Protein AF-A0A442HMW2-F1 (afdb_monomer_lite)

Foldseek 3Di:
DDDDDDDDDPPDDDDDDDDDPDPPDDDPDDDPVVVVLVQVLVVCLQVVVLVVNLVSDDQKDWDDCCVPPNDGIDIDGSVVVSVVSVVPPVVDPTDDDDDDPDDDDDPDDPPDPDPDDDDD

Secondary structure (DSSP, 8-state):
-----PPPP--------------PPPPTT--THHHHHHHHHHHHHHTT-HHHHHTTS-SEEEE--HHHH-S--EEEEHHHHHHHHHHHGGGSS-------S------------PPPPPP-

Structure (mmCIF, N/CA/C/O backbone):
data_AF-A0A442HMW2-F1
#
_entry.id   AF-A0A442HMW2-F1
#
loop_
_atom_site.group_PDB
_atom_site.id
_atom_site.type_symbol
_atom_site.label_atom_id
_atom_site.label_alt_id
_atom_site.label_comp_id
_atom_site.label_asym_id
_atom_site.label_entity_id
_atom_site.label_seq_id
_atom_site.pdbx_PDB_ins_code
_atom_site.Cartn_x
_atom_site.Cartn_y
_atom_site.Cartn_z
_atom_site.occupancy
_atom_site.B_iso_or_equiv
_atom_site.auth_seq_id
_atom_site.auth_comp_id
_atom_site.auth_asym_id
_atom_site.auth_atom_id
_atom_site.pdbx_PDB_model_num
ATOM 1 N N . MET A 1 1 ? -21.916 37.644 13.620 1.00 42.69 1 MET A N 1
ATOM 2 C CA . MET A 1 1 ? -21.352 38.083 12.327 1.00 42.69 1 MET A CA 1
ATOM 3 C C . MET A 1 1 ? -20.080 38.846 12.642 1.00 42.69 1 MET A C 1
ATOM 5 O O . MET A 1 1 ? -20.154 39.709 13.495 1.00 42.69 1 MET A O 1
ATOM 9 N N . ASP A 1 2 ? -18.893 38.578 12.125 1.00 43.22 2 ASP A N 1
ATOM 10 C CA . ASP A 1 2 ? -18.443 37.861 10.935 1.00 43.22 2 ASP A CA 1
ATOM 11 C C . ASP A 1 2 ? -16.962 37.507 11.207 1.00 43.22 2 ASP A C 1
ATOM 13 O O . ASP A 1 2 ? -16.215 38.343 11.722 1.00 43.22 2 ASP A O 1
ATOM 17 N N . ARG A 1 3 ? -16.559 36.261 10.972 1.00 42.03 3 ARG A N 1
ATOM 18 C CA . ARG A 1 3 ? -15.153 35.839 10.970 1.00 42.03 3 ARG A CA 1
ATOM 19 C C . ARG A 1 3 ? -15.028 34.754 9.920 1.00 42.03 3 ARG A C 1
ATOM 21 O O . ARG A 1 3 ? -15.023 33.579 10.270 1.00 42.03 3 ARG A O 1
ATOM 28 N N . ASP A 1 4 ? -14.965 35.143 8.653 1.00 45.19 4 ASP A N 1
ATOM 29 C CA . ASP A 1 4 ? -14.589 34.184 7.624 1.00 45.19 4 ASP A CA 1
ATOM 30 C C . ASP A 1 4 ? -13.907 34.834 6.417 1.00 45.19 4 ASP A C 1
ATOM 32 O O . ASP A 1 4 ? -14.544 35.471 5.578 1.00 45.19 4 ASP A O 1
ATOM 36 N N . ARG A 1 5 ? -12.580 34.669 6.369 1.00 42.88 5 ARG A N 1
ATOM 37 C CA . ARG A 1 5 ? -11.737 34.418 5.185 1.00 42.88 5 ARG A CA 1
ATOM 38 C C . ARG A 1 5 ? -10.282 34.684 5.557 1.00 42.88 5 ARG A C 1
ATOM 40 O O . ARG A 1 5 ? -9.795 35.806 5.471 1.00 42.88 5 ARG A O 1
ATOM 47 N N . ALA A 1 6 ? -9.590 33.633 5.980 1.00 40.84 6 ALA A N 1
ATOM 48 C CA . ALA A 1 6 ? -8.144 33.585 5.835 1.00 40.84 6 ALA A CA 1
ATOM 49 C C . ALA A 1 6 ? -7.847 33.026 4.437 1.00 40.84 6 ALA A C 1
ATOM 51 O O . ALA A 1 6 ? -8.314 31.940 4.092 1.00 40.84 6 ALA A O 1
ATOM 52 N N . ASP A 1 7 ? -7.111 33.793 3.637 1.00 44.00 7 ASP A N 1
ATOM 53 C CA . ASP A 1 7 ? -6.580 33.372 2.344 1.00 44.00 7 ASP A CA 1
ATOM 54 C C . ASP A 1 7 ? -5.710 32.118 2.508 1.00 44.00 7 ASP A C 1
ATOM 56 O O . ASP A 1 7 ? -4.692 32.128 3.203 1.00 44.00 7 ASP A O 1
ATOM 60 N N . ALA A 1 8 ? -6.099 31.027 1.849 1.00 41.91 8 ALA A N 1
ATOM 61 C CA . ALA A 1 8 ? -5.242 29.859 1.687 1.00 41.91 8 ALA A CA 1
ATOM 62 C C . ALA A 1 8 ? -4.173 30.161 0.619 1.00 41.91 8 ALA A C 1
ATOM 64 O O . ALA A 1 8 ? -4.513 30.689 -0.445 1.00 41.91 8 ALA A O 1
ATOM 65 N N . PRO A 1 9 ? -2.887 29.823 0.834 1.00 35.84 9 PRO A N 1
ATOM 66 C CA . PRO A 1 9 ? -1.867 30.073 -0.171 1.00 35.84 9 PRO A CA 1
ATOM 67 C C . PRO A 1 9 ? -2.095 29.167 -1.386 1.00 35.84 9 PRO A C 1
ATOM 69 O O . PRO A 1 9 ? -2.146 27.941 -1.281 1.00 35.84 9 PRO A O 1
ATOM 72 N N . ALA A 1 10 ? -2.208 29.781 -2.563 1.00 44.72 10 ALA A N 1
ATOM 73 C CA . ALA A 1 10 ? -2.274 29.083 -3.837 1.00 44.72 10 ALA A CA 1
ATOM 74 C C . ALA A 1 10 ? -0.950 28.348 -4.104 1.00 44.72 10 ALA A C 1
ATOM 76 O O . ALA A 1 10 ? 0.026 28.939 -4.566 1.00 44.72 10 ALA A O 1
ATOM 77 N N . PHE A 1 11 ? -0.906 27.040 -3.851 1.00 40.16 11 PHE A N 1
ATOM 78 C CA . PHE A 1 11 ? 0.214 26.203 -4.275 1.00 40.16 11 PHE A CA 1
ATOM 79 C C . PHE A 1 11 ? 0.031 25.801 -5.739 1.00 40.16 11 PHE A C 1
ATOM 81 O O . PHE A 1 11 ? -0.357 24.682 -6.068 1.00 40.16 11 PHE A O 1
ATOM 88 N N . ARG A 1 12 ? 0.298 26.740 -6.648 1.00 40.16 12 ARG A N 1
ATOM 89 C CA . ARG A 1 12 ? 0.462 26.427 -8.068 1.00 40.16 12 ARG A CA 1
ATOM 90 C C . ARG A 1 12 ? 1.954 26.293 -8.342 1.00 40.16 12 ARG A C 1
ATOM 92 O O . ARG A 1 12 ? 2.637 27.293 -8.547 1.00 40.16 12 ARG A O 1
ATOM 99 N N . ARG A 1 13 ? 2.479 25.066 -8.328 1.00 50.19 13 ARG A N 1
ATOM 100 C CA . ARG A 1 13 ? 3.811 24.828 -8.901 1.00 50.19 13 ARG A CA 1
ATOM 101 C C . ARG A 1 13 ? 3.717 24.886 -10.428 1.00 50.19 13 ARG A C 1
ATOM 103 O O . ARG A 1 13 ? 2.782 24.310 -10.984 1.00 50.19 13 ARG A O 1
ATOM 110 N N . PRO A 1 14 ? 4.644 25.566 -11.122 1.00 35.22 14 PRO A N 1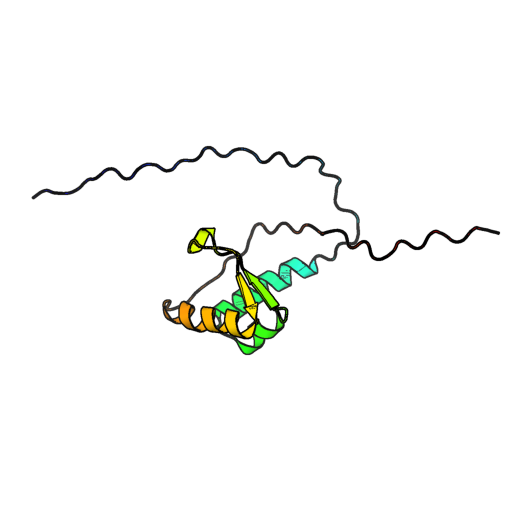
ATOM 111 C CA . PRO A 1 14 ? 4.741 25.448 -12.569 1.00 35.22 14 PRO A CA 1
ATOM 112 C C . PRO A 1 14 ? 5.146 24.011 -12.924 1.00 35.22 14 PRO A C 1
ATOM 114 O O . PRO A 1 14 ? 6.106 23.483 -12.362 1.00 35.22 14 PRO A O 1
ATOM 117 N N . HIS A 1 15 ? 4.406 23.383 -13.843 1.00 42.03 15 HIS A N 1
ATOM 118 C CA . HIS A 1 15 ? 4.826 22.144 -14.495 1.00 42.03 15 HIS A CA 1
ATOM 119 C C . HIS A 1 15 ? 6.167 22.402 -15.188 1.00 42.03 15 HIS A C 1
ATOM 121 O O . HIS A 1 15 ? 6.221 23.103 -16.195 1.00 42.03 15 HIS A O 1
ATOM 127 N N . GLN A 1 16 ? 7.247 21.860 -14.634 1.00 34.16 16 GLN A N 1
ATOM 128 C CA . GLN A 1 16 ? 8.493 21.693 -15.372 1.00 34.16 16 GLN A CA 1
ATOM 129 C C . GLN A 1 16 ? 8.311 20.442 -16.245 1.00 34.16 16 GLN A C 1
ATOM 131 O O . GLN A 1 16 ? 7.960 19.391 -15.698 1.00 34.16 16 GLN A O 1
ATOM 136 N N . PRO A 1 17 ? 8.478 20.523 -17.575 1.00 34.47 17 PRO A N 1
ATOM 137 C CA . PRO A 1 17 ? 8.518 19.333 -18.410 1.00 34.47 17 PRO A CA 1
ATOM 138 C C . PRO A 1 17 ? 9.729 18.496 -17.997 1.00 34.47 17 PRO A C 1
ATOM 140 O O . PRO A 1 17 ? 10.846 19.007 -17.944 1.00 34.47 17 PRO A O 1
ATOM 143 N N . VAL A 1 18 ? 9.512 17.219 -17.694 1.00 41.53 18 VAL A N 1
ATOM 144 C CA . VAL A 1 18 ? 10.611 16.257 -17.612 1.00 41.53 18 VAL A CA 1
ATOM 145 C C . VAL A 1 18 ? 10.958 15.897 -19.052 1.00 41.53 18 VAL A C 1
ATOM 147 O O . VAL A 1 18 ? 10.157 15.277 -19.749 1.00 41.53 18 VAL A O 1
ATOM 150 N N . GLU A 1 19 ? 12.113 16.353 -19.525 1.00 33.28 19 GLU A N 1
ATOM 151 C CA . GLU A 1 19 ? 12.640 15.966 -20.830 1.00 33.28 19 GLU A CA 1
ATOM 152 C C . GLU A 1 19 ? 13.155 14.525 -20.733 1.00 33.28 19 GLU A C 1
ATOM 154 O O . GLU A 1 19 ? 14.176 14.255 -20.101 1.00 33.28 19 GLU A O 1
ATOM 159 N N . VAL A 1 20 ? 12.411 13.582 -21.314 1.00 37.88 20 VAL A N 1
ATOM 160 C CA . VAL A 1 20 ? 12.862 12.195 -21.460 1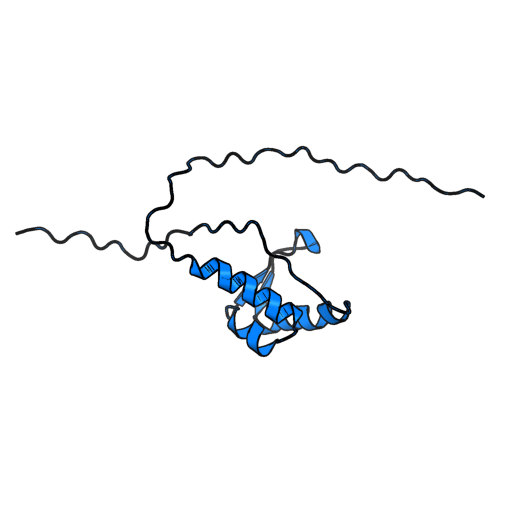.00 37.88 20 VAL A CA 1
ATOM 161 C C . VAL A 1 20 ? 13.720 12.128 -22.718 1.00 37.88 20 VAL A C 1
ATOM 163 O O . VAL A 1 20 ? 13.213 12.170 -23.839 1.00 37.88 20 VAL A O 1
ATOM 166 N N . ALA A 1 21 ? 15.036 12.075 -22.533 1.00 29.88 21 ALA A N 1
ATOM 167 C CA . ALA A 1 21 ? 15.976 11.852 -23.619 1.00 29.88 21 ALA A CA 1
ATOM 168 C C . ALA A 1 21 ? 15.813 10.427 -24.182 1.00 29.88 21 ALA A C 1
ATOM 170 O O . ALA A 1 21 ? 15.953 9.454 -23.448 1.00 29.88 21 ALA A O 1
ATOM 171 N N . GLY A 1 22 ? 15.572 10.331 -25.494 1.00 31.00 22 GLY A N 1
ATOM 172 C CA . GLY A 1 22 ? 15.752 9.110 -26.288 1.00 31.00 22 GLY A CA 1
ATOM 173 C C . GLY A 1 22 ? 14.575 8.135 -26.279 1.00 31.00 22 GLY A C 1
ATOM 174 O O . GLY A 1 22 ? 14.632 7.093 -25.638 1.00 31.00 22 GLY A O 1
ATOM 175 N N . ALA A 1 23 ? 13.529 8.437 -27.049 1.00 36.22 23 ALA A N 1
ATOM 176 C CA . ALA A 1 23 ? 12.527 7.445 -27.424 1.00 36.22 23 ALA A CA 1
ATOM 177 C C . ALA A 1 23 ? 13.052 6.603 -28.599 1.00 36.22 23 ALA A C 1
ATOM 179 O O . ALA A 1 23 ? 12.759 6.903 -29.757 1.00 36.22 23 ALA A O 1
ATOM 180 N N . ASP A 1 24 ? 13.817 5.554 -28.304 1.00 35.91 24 ASP A N 1
ATOM 181 C CA . ASP A 1 24 ? 13.894 4.419 -29.223 1.00 35.91 24 ASP A CA 1
ATOM 182 C C . ASP A 1 24 ? 12.599 3.611 -29.061 1.00 35.91 24 ASP A C 1
ATOM 184 O O . ASP A 1 24 ? 12.157 3.316 -27.948 1.00 35.91 24 ASP A O 1
ATOM 188 N N . GLY A 1 25 ? 11.921 3.356 -30.183 1.00 34.69 25 GLY A N 1
ATOM 189 C CA . GLY A 1 25 ? 10.620 2.685 -30.211 1.00 34.69 25 GLY A CA 1
ATOM 190 C C . GLY A 1 25 ? 10.651 1.294 -29.561 1.00 34.69 25 GLY A C 1
ATOM 191 O O . GLY A 1 25 ? 11.719 0.705 -29.401 1.00 34.69 25 GLY A O 1
ATOM 192 N N . PRO A 1 26 ? 9.485 0.738 -29.183 1.00 40.41 26 PRO A N 1
ATOM 193 C CA . PRO A 1 26 ? 9.445 -0.525 -28.459 1.00 40.41 26 PRO A CA 1
ATOM 194 C C . PRO 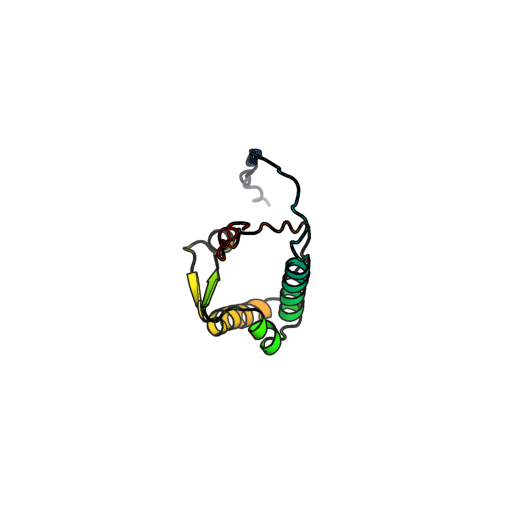A 1 26 ? 9.996 -1.674 -29.317 1.00 40.41 26 PRO A C 1
ATOM 196 O O . PRO A 1 26 ? 9.481 -1.962 -30.399 1.00 40.41 26 PRO A O 1
ATOM 199 N N . GLU A 1 27 ? 11.019 -2.353 -28.797 1.00 36.47 27 GLU A N 1
ATOM 200 C CA . GLU A 1 27 ? 11.510 -3.630 -29.318 1.00 36.47 27 GLU A CA 1
ATOM 201 C C . GLU A 1 27 ? 10.391 -4.694 -29.259 1.00 36.47 27 GLU A C 1
ATOM 203 O O . GLU A 1 27 ? 9.655 -4.782 -28.266 1.00 36.47 27 GLU A O 1
ATOM 208 N N . PRO A 1 28 ? 10.241 -5.537 -30.295 1.00 34.66 28 PRO A N 1
ATOM 209 C CA . PRO A 1 28 ? 9.204 -6.558 -30.325 1.00 34.66 28 PRO A CA 1
ATOM 210 C C . PRO A 1 28 ? 9.528 -7.675 -29.322 1.00 34.66 28 PRO A C 1
ATOM 212 O O . PRO A 1 28 ? 10.504 -8.404 -29.485 1.00 34.66 28 PRO A O 1
ATOM 215 N N . GLY A 1 29 ? 8.681 -7.840 -28.298 1.00 36.78 29 GLY A N 1
ATOM 216 C CA . GLY A 1 29 ? 8.749 -8.987 -27.380 1.00 36.78 29 GLY A CA 1
ATOM 217 C C . GLY A 1 29 ? 8.485 -8.711 -25.897 1.00 36.78 29 GLY A C 1
ATOM 218 O O . GLY A 1 29 ? 8.564 -9.646 -25.103 1.00 36.78 29 GLY A O 1
ATOM 219 N N . VAL A 1 30 ? 8.168 -7.476 -25.496 1.00 43.03 30 VAL A N 1
ATOM 220 C CA . VAL A 1 30 ? 7.730 -7.196 -24.118 1.00 43.03 30 VAL A CA 1
ATOM 221 C C . VAL A 1 30 ? 6.260 -7.590 -23.972 1.00 43.03 30 VAL A C 1
ATOM 223 O O . VAL A 1 30 ? 5.380 -7.002 -24.596 1.00 43.03 30 VAL A O 1
ATOM 226 N N . ASP A 1 31 ? 6.012 -8.624 -23.174 1.00 39.62 31 ASP A N 1
ATOM 227 C CA . ASP A 1 31 ? 4.687 -9.190 -22.943 1.00 39.62 31 ASP A CA 1
ATOM 228 C C . ASP A 1 31 ? 3.772 -8.165 -22.226 1.00 39.62 31 ASP A C 1
ATOM 230 O O . ASP A 1 31 ? 4.098 -7.733 -21.115 1.00 39.62 31 ASP A O 1
ATOM 234 N N . PRO A 1 32 ? 2.628 -7.749 -22.806 1.00 42.41 32 PRO A N 1
ATOM 235 C CA . PRO A 1 32 ? 1.713 -6.767 -22.204 1.00 42.41 32 PRO A CA 1
ATOM 236 C C . PRO A 1 32 ? 1.007 -7.242 -20.913 1.00 42.41 32 PRO A C 1
ATOM 238 O O . PRO A 1 32 ? 0.202 -6.508 -20.337 1.00 42.41 32 PRO A O 1
ATOM 241 N N . VAL A 1 33 ? 1.300 -8.452 -20.430 1.00 46.25 33 VAL A N 1
ATOM 242 C CA . VAL A 1 33 ? 0.640 -9.105 -19.285 1.00 46.25 33 VAL A CA 1
ATOM 243 C C . VAL A 1 33 ? 0.882 -8.386 -17.943 1.00 46.25 33 VAL A C 1
ATOM 245 O O . VAL A 1 33 ? 0.013 -8.411 -17.074 1.00 46.25 33 VAL A O 1
ATOM 248 N N . GLY A 1 34 ? 1.980 -7.639 -17.779 1.00 52.19 34 GLY A N 1
ATOM 249 C CA . GLY A 1 34 ? 2.311 -6.988 -16.497 1.00 52.19 34 GLY A CA 1
ATOM 250 C C . GLY A 1 34 ? 1.348 -5.874 -16.042 1.00 52.19 34 GLY A C 1
ATOM 251 O O . GLY A 1 34 ? 1.174 -5.655 -14.842 1.00 52.19 34 GLY A O 1
ATOM 252 N N . GLY A 1 35 ? 0.688 -5.170 -16.972 1.00 52.75 35 GLY A N 1
ATOM 253 C CA . GLY A 1 35 ? -0.230 -4.068 -16.639 1.00 52.75 35 GLY A CA 1
ATOM 254 C C . GLY A 1 35 ? -1.600 -4.533 -16.131 1.00 52.75 35 GLY A C 1
ATOM 255 O O . GLY A 1 35 ? -2.180 -3.913 -15.235 1.00 52.75 35 GLY A O 1
ATOM 256 N N . ALA A 1 36 ? -2.105 -5.649 -16.666 1.00 56.56 36 ALA A N 1
ATOM 257 C CA . ALA A 1 36 ? -3.400 -6.215 -16.284 1.00 56.56 36 ALA A CA 1
ATOM 258 C C . ALA A 1 36 ? -3.384 -6.776 -14.850 1.00 56.56 36 ALA A C 1
ATOM 260 O O . ALA A 1 36 ? -4.345 -6.590 -14.096 1.00 56.56 36 ALA A O 1
ATOM 261 N N . ASP A 1 37 ? -2.264 -7.376 -14.436 1.00 66.38 37 ASP A N 1
ATOM 262 C CA . ASP A 1 37 ? -2.095 -7.943 -13.094 1.00 66.38 37 ASP A CA 1
ATOM 263 C C . ASP A 1 37 ? -2.092 -6.871 -11.990 1.00 66.38 37 ASP A C 1
ATOM 265 O O . ASP A 1 37 ? -2.646 -7.079 -10.905 1.00 66.38 37 ASP A O 1
ATOM 269 N N . MET A 1 38 ? -1.545 -5.682 -12.272 1.00 67.88 38 MET A N 1
ATOM 270 C CA . MET A 1 38 ? -1.565 -4.549 -11.338 1.00 67.88 38 MET A CA 1
ATOM 271 C C . MET A 1 38 ? -2.981 -4.026 -11.081 1.00 67.88 38 MET A C 1
ATOM 273 O O . MET A 1 38 ? -3.334 -3.752 -9.932 1.00 67.88 38 MET A O 1
ATOM 277 N N . ALA A 1 39 ? -3.809 -3.912 -12.122 1.00 75.94 39 ALA A N 1
ATOM 278 C CA . ALA A 1 39 ? -5.200 -3.486 -11.969 1.00 75.94 39 ALA A CA 1
ATOM 279 C C . ALA A 1 39 ? -6.029 -4.529 -11.198 1.00 75.94 39 ALA A C 1
ATOM 281 O O . ALA A 1 39 ? -6.815 -4.168 -10.315 1.00 75.94 39 ALA A O 1
ATOM 282 N N . ALA A 1 40 ? -5.805 -5.820 -11.471 1.00 80.06 40 ALA A N 1
ATOM 283 C CA . ALA A 1 40 ? -6.477 -6.913 -10.774 1.00 80.06 40 ALA A CA 1
ATOM 284 C C . ALA A 1 40 ? -6.225 -6.875 -9.257 1.00 80.06 40 ALA A C 1
ATOM 286 O O . ALA A 1 40 ? -7.178 -6.998 -8.483 1.00 80.06 40 ALA A O 1
ATOM 287 N N . ARG A 1 41 ? -4.978 -6.620 -8.833 1.00 86.12 41 ARG A N 1
ATOM 288 C CA . ARG A 1 41 ? -4.590 -6.487 -7.417 1.00 86.12 41 ARG A CA 1
ATOM 289 C C . ARG A 1 41 ? -5.389 -5.415 -6.670 1.00 86.12 41 ARG A C 1
ATOM 291 O O . ARG A 1 41 ? -5.792 -5.637 -5.531 1.00 86.12 41 ARG A O 1
ATOM 298 N N . ASN A 1 42 ? -5.616 -4.253 -7.283 1.00 90.25 42 ASN A N 1
ATOM 299 C CA . ASN A 1 42 ? -6.302 -3.159 -6.590 1.00 90.25 42 ASN A CA 1
ATOM 300 C C . ASN A 1 42 ? -7.804 -3.441 -6.447 1.00 90.25 42 ASN A C 1
ATOM 302 O O . ASN A 1 42 ? -8.363 -3.213 -5.380 1.00 90.25 42 ASN A O 1
ATOM 306 N N . ARG A 1 43 ? -8.433 -4.066 -7.454 1.00 93.25 43 ARG A N 1
ATOM 307 C CA . ARG A 1 43 ? -9.833 -4.509 -7.342 1.00 93.25 43 ARG A CA 1
ATOM 308 C C . ARG A 1 43 ? -10.032 -5.525 -6.217 1.00 93.25 43 ARG A C 1
ATOM 310 O O . ARG A 1 43 ? -11.010 -5.440 -5.485 1.00 93.25 43 ARG A O 1
ATOM 317 N N . ILE A 1 44 ? -9.143 -6.509 -6.079 1.00 93.88 44 ILE A N 1
ATOM 318 C CA . ILE A 1 44 ? -9.271 -7.499 -4.995 1.00 93.88 44 ILE A CA 1
ATOM 319 C C . ILE A 1 44 ? -8.972 -6.889 -3.614 1.00 93.88 44 ILE A C 1
ATOM 321 O O . ILE A 1 44 ? -9.493 -7.384 -2.619 1.00 93.88 44 ILE A O 1
ATOM 325 N N . ALA A 1 45 ? -8.203 -5.795 -3.542 1.00 94.38 45 ALA A N 1
ATOM 326 C CA . ALA A 1 45 ? -8.064 -4.996 -2.323 1.00 94.38 45 ALA A CA 1
ATOM 327 C C . ALA A 1 45 ? -9.342 -4.193 -2.013 1.00 94.38 45 ALA A C 1
ATOM 329 O O . ALA A 1 45 ? -9.783 -4.198 -0.866 1.00 94.38 45 ALA A O 1
ATOM 330 N N . ASP A 1 46 ? -9.988 -3.600 -3.026 1.00 96.00 46 ASP A N 1
ATOM 331 C CA . ASP A 1 46 ? -11.293 -2.929 -2.885 1.00 96.00 46 ASP A CA 1
ATOM 332 C C . ASP A 1 46 ? -12.377 -3.885 -2.361 1.00 96.00 46 ASP A C 1
ATOM 334 O O . ASP A 1 46 ? -13.194 -3.522 -1.518 1.00 96.00 46 ASP A O 1
ATOM 338 N N . LEU A 1 47 ? -12.349 -5.141 -2.819 1.00 95.94 47 LEU A N 1
ATOM 339 C CA . LEU A 1 47 ? -13.238 -6.212 -2.354 1.00 95.94 47 LEU A CA 1
ATOM 340 C C . LEU A 1 47 ? -12.798 -6.845 -1.019 1.00 95.94 47 LEU A C 1
ATOM 342 O O . LEU A 1 47 ? -13.474 -7.749 -0.529 1.00 95.94 47 LEU A O 1
ATOM 346 N N . ARG A 1 48 ? -11.685 -6.387 -0.426 1.00 95.62 48 ARG A N 1
ATOM 347 C CA . ARG A 1 48 ? -11.105 -6.901 0.830 1.00 95.62 48 ARG A CA 1
ATOM 348 C C . ARG A 1 48 ? -10.813 -8.412 0.800 1.00 95.62 48 ARG A C 1
ATOM 350 O O . ARG A 1 48 ? -10.894 -9.107 1.812 1.00 95.62 48 ARG A O 1
ATOM 357 N N . GLU A 1 49 ? -10.434 -8.945 -0.360 1.00 96.38 49 GLU A N 1
ATOM 358 C CA . GLU A 1 49 ? -10.105 -10.363 -0.550 1.00 96.38 49 GLU A CA 1
ATOM 359 C C . GLU A 1 49 ? -8.645 -10.660 -0.154 1.00 96.38 49 GLU A C 1
ATOM 361 O O . GLU A 1 49 ? -7.800 -11.012 -0.983 1.00 96.38 49 GLU A O 1
ATOM 366 N N . TRP A 1 50 ? -8.318 -10.523 1.131 1.00 94.75 50 TRP A N 1
ATOM 367 C CA . TRP A 1 50 ? -6.933 -10.490 1.633 1.00 94.75 50 TRP A CA 1
ATOM 368 C C . TRP A 1 50 ? -6.072 -11.705 1.274 1.00 94.75 50 TRP A C 1
ATOM 370 O O . TRP A 1 50 ? -4.896 -11.561 0.936 1.00 94.75 50 TRP A O 1
ATOM 380 N N . ASN A 1 51 ? -6.664 -12.901 1.261 1.00 93.12 51 ASN A N 1
ATOM 381 C CA . ASN A 1 51 ? -5.964 -14.120 0.846 1.00 93.12 51 ASN A CA 1
ATOM 382 C C . ASN A 1 51 ? -5.517 -14.060 -0.621 1.00 93.12 51 ASN A C 1
ATOM 384 O O . ASN A 1 51 ? -4.437 -14.548 -0.952 1.00 93.12 51 ASN A O 1
ATOM 388 N N . ARG A 1 52 ? -6.321 -13.436 -1.491 1.00 92.75 52 ARG A N 1
ATOM 389 C CA . ARG A 1 52 ? -5.969 -13.216 -2.898 1.00 92.75 52 ARG A CA 1
ATOM 390 C C . ARG A 1 52 ? -4.984 -12.064 -3.036 1.00 92.75 52 ARG A C 1
ATOM 392 O O . ARG A 1 52 ? -4.031 -12.196 -3.788 1.00 92.75 52 ARG A O 1
ATOM 399 N N . VAL A 1 53 ? -5.135 -10.979 -2.271 1.00 93.44 53 VAL A N 1
ATOM 400 C CA . VAL A 1 53 ? -4.162 -9.865 -2.256 1.00 93.44 53 VAL A CA 1
ATOM 401 C C . VAL A 1 53 ? -2.751 -10.386 -1.968 1.00 93.44 53 VAL A C 1
ATOM 403 O O . VAL A 1 53 ? -1.793 -10.010 -2.644 1.00 93.44 53 VAL A O 1
ATOM 406 N N . ARG A 1 54 ? -2.623 -11.322 -1.022 1.00 92.81 54 ARG A N 1
ATOM 407 C CA . ARG A 1 54 ? -1.345 -11.918 -0.620 1.00 92.81 54 ARG A CA 1
ATOM 408 C C . ARG A 1 54 ? -0.560 -12.559 -1.770 1.00 92.81 54 ARG A C 1
ATOM 410 O O . ARG A 1 54 ? 0.671 -12.505 -1.760 1.00 92.81 54 ARG A O 1
ATOM 417 N N . SER A 1 55 ? -1.224 -13.148 -2.767 1.00 91.19 55 SER A N 1
ATOM 418 C CA . SER A 1 55 ? -0.523 -13.814 -3.875 1.00 91.19 55 SER A CA 1
ATOM 419 C C . SER A 1 55 ? 0.177 -12.845 -4.832 1.00 91.19 55 SER A C 1
ATOM 421 O O . SER A 1 55 ? 1.032 -13.282 -5.593 1.00 91.19 55 SER A O 1
ATOM 423 N N . TYR A 1 56 ? -0.142 -11.548 -4.779 1.00 90.00 56 TYR A N 1
ATOM 424 C CA . TYR A 1 56 ? 0.429 -10.524 -5.664 1.00 90.00 56 TYR A CA 1
ATOM 425 C C . TYR A 1 56 ? 1.680 -9.835 -5.104 1.00 90.00 56 TYR A C 1
ATOM 427 O O . TYR A 1 56 ? 2.285 -9.017 -5.794 1.00 90.00 56 TYR A O 1
ATOM 435 N N . PHE A 1 57 ? 2.078 -10.137 -3.865 1.00 90.00 57 PHE A N 1
ATOM 436 C CA . PHE A 1 57 ? 3.233 -9.507 -3.223 1.00 90.00 57 PHE A CA 1
ATOM 437 C C . PHE A 1 57 ? 4.390 -10.482 -3.032 1.00 90.00 57 PHE A C 1
ATOM 439 O O . PHE A 1 57 ? 4.200 -11.630 -2.618 1.00 90.00 57 PHE A O 1
ATOM 446 N N . ALA A 1 58 ? 5.604 -9.976 -3.262 1.00 93.75 58 ALA A N 1
ATOM 447 C CA . ALA A 1 58 ? 6.840 -10.608 -2.816 1.00 93.75 58 ALA A CA 1
ATOM 448 C C . ALA A 1 58 ? 6.861 -10.737 -1.283 1.00 93.75 58 ALA A C 1
ATOM 450 O O . ALA A 1 58 ? 6.118 -10.055 -0.584 1.00 93.75 58 ALA A O 1
ATOM 451 N N . ALA A 1 59 ? 7.724 -11.603 -0.741 1.00 93.62 59 ALA A N 1
ATOM 452 C CA . ALA A 1 59 ? 7.816 -11.806 0.709 1.00 93.62 59 ALA A CA 1
ATOM 453 C C . ALA A 1 59 ? 8.160 -10.510 1.468 1.00 93.62 59 ALA A C 1
ATOM 455 O O . ALA A 1 59 ? 7.606 -10.255 2.537 1.00 93.62 59 ALA A O 1
ATOM 456 N N . ARG A 1 60 ? 9.031 -9.685 0.876 1.00 96.56 60 ARG A N 1
ATOM 457 C CA . ARG A 1 60 ? 9.418 -8.357 1.352 1.00 96.56 60 ARG A CA 1
ATOM 458 C C . ARG A 1 60 ? 8.962 -7.317 0.342 1.00 96.56 60 ARG A C 1
ATOM 460 O O . ARG A 1 60 ? 9.187 -7.491 -0.855 1.00 96.56 60 ARG A O 1
ATOM 467 N N . VAL A 1 61 ? 8.338 -6.253 0.827 1.00 95.88 61 VAL A N 1
ATOM 468 C CA . VAL A 1 61 ? 7.783 -5.185 -0.005 1.00 95.88 61 VAL A CA 1
ATOM 469 C C . VAL A 1 61 ? 8.329 -3.858 0.490 1.00 95.88 61 VAL A C 1
ATOM 471 O O . VAL A 1 61 ? 8.227 -3.551 1.679 1.00 95.88 61 VAL A O 1
ATOM 474 N N . THR A 1 62 ? 8.907 -3.079 -0.419 1.00 97.12 62 THR A N 1
ATOM 475 C CA . THR A 1 62 ? 9.274 -1.687 -0.162 1.00 97.12 62 THR A CA 1
ATOM 476 C C . THR A 1 62 ? 8.134 -0.792 -0.620 1.00 97.12 62 THR A C 1
ATOM 478 O O . THR A 1 62 ? 7.726 -0.850 -1.779 1.00 97.12 62 THR A O 1
ATOM 481 N N . THR A 1 63 ? 7.613 0.021 0.290 1.00 95.56 63 THR A N 1
ATOM 482 C CA . THR A 1 63 ? 6.608 1.045 0.003 1.00 95.56 63 THR A CA 1
ATOM 483 C C . THR A 1 63 ? 7.193 2.413 0.295 1.00 95.56 63 THR A C 1
ATOM 485 O O . THR A 1 63 ? 7.682 2.659 1.399 1.00 95.56 63 THR A O 1
ATOM 488 N N . ASP A 1 64 ? 7.097 3.308 -0.680 1.00 96.50 64 ASP A N 1
ATOM 489 C CA . ASP A 1 64 ? 7.379 4.722 -0.493 1.00 96.50 64 ASP A CA 1
ATOM 490 C C . ASP A 1 64 ? 6.053 5.480 -0.391 1.00 96.50 64 ASP A C 1
ATOM 492 O O . ASP A 1 64 ? 5.380 5.749 -1.386 1.00 96.50 64 ASP A O 1
ATOM 496 N N . TYR A 1 65 ? 5.657 5.773 0.846 1.00 95.12 65 TYR A N 1
ATOM 497 C CA . TYR A 1 65 ? 4.510 6.626 1.148 1.00 95.12 65 TYR A CA 1
ATOM 498 C C . TYR A 1 65 ? 4.940 7.994 1.689 1.00 95.12 65 TYR A C 1
ATOM 500 O O . TYR A 1 65 ? 4.118 8.694 2.284 1.00 95.12 65 TYR A O 1
ATOM 508 N N . THR A 1 66 ? 6.193 8.408 1.460 1.00 95.88 66 THR A N 1
ATOM 509 C CA . THR A 1 66 ? 6.725 9.683 1.975 1.00 95.88 66 THR A CA 1
ATOM 510 C C . THR A 1 66 ? 5.886 10.879 1.537 1.00 95.88 66 THR A C 1
ATOM 512 O O . THR A 1 66 ? 5.570 11.751 2.342 1.00 95.88 66 THR A O 1
ATOM 515 N N . SER A 1 67 ? 5.421 10.897 0.287 1.00 94.69 67 SER A N 1
ATOM 516 C CA . SER A 1 67 ? 4.548 11.968 -0.203 1.00 94.69 67 SER A CA 1
ATOM 517 C C . SER A 1 67 ? 3.135 11.943 0.393 1.00 94.69 67 SER A C 1
ATOM 519 O O . SER A 1 67 ? 2.453 12.965 0.332 1.00 94.69 67 SER A O 1
ATOM 521 N N . LEU A 1 68 ? 2.664 10.801 0.903 1.00 91.06 68 LEU A N 1
ATOM 522 C CA . LEU A 1 68 ? 1.297 10.644 1.409 1.00 91.06 68 LEU A CA 1
ATOM 523 C C . LEU A 1 68 ? 1.214 10.893 2.920 1.00 91.06 68 LEU A C 1
ATOM 525 O O . LEU A 1 68 ? 0.284 11.549 3.382 1.00 91.06 68 LEU A O 1
ATOM 529 N N . PHE A 1 69 ? 2.189 10.389 3.678 1.00 91.25 69 PHE A N 1
ATOM 530 C CA . PHE A 1 69 ? 2.185 10.424 5.144 1.00 91.25 69 PHE A CA 1
ATOM 531 C C . PHE A 1 69 ? 3.409 11.128 5.755 1.00 91.25 69 PHE A C 1
ATOM 533 O O . PHE A 1 69 ? 3.475 11.279 6.974 1.00 91.25 69 PHE A O 1
ATOM 540 N N . GLY A 1 70 ? 4.370 11.579 4.942 1.00 92.81 70 GLY A N 1
ATOM 541 C CA . GLY A 1 70 ? 5.698 11.980 5.413 1.00 92.81 70 GLY A CA 1
ATOM 542 C C . GLY A 1 70 ? 6.586 10.772 5.744 1.00 92.81 70 GLY A C 1
ATOM 543 O O . GLY A 1 70 ? 6.254 9.630 5.428 1.00 92.81 70 GLY A O 1
ATOM 544 N N . GLY A 1 71 ? 7.723 11.020 6.399 1.00 94.25 71 GLY A N 1
ATOM 545 C CA . GLY A 1 71 ? 8.657 9.971 6.823 1.00 94.25 71 GLY A CA 1
ATOM 546 C C . GLY A 1 71 ? 9.609 9.505 5.720 1.00 94.25 71 GLY A C 1
ATOM 547 O O . GLY A 1 71 ? 9.979 10.289 4.853 1.00 94.25 71 GLY A O 1
ATOM 548 N N . GLU A 1 72 ? 10.003 8.231 5.785 1.00 95.94 72 GLU A N 1
ATOM 549 C CA . GLU A 1 72 ? 10.972 7.580 4.892 1.00 95.94 72 GLU A CA 1
ATOM 550 C C . GLU A 1 72 ? 10.353 6.340 4.231 1.00 95.94 72 GLU A C 1
ATOM 552 O O . GLU A 1 72 ? 9.414 5.740 4.764 1.00 95.94 72 GLU A O 1
ATOM 557 N N . ALA A 1 73 ? 10.901 5.917 3.090 1.00 97.06 73 ALA A N 1
ATOM 558 C CA . ALA A 1 73 ? 10.508 4.658 2.465 1.00 97.06 73 ALA A CA 1
ATOM 559 C C . ALA A 1 73 ? 10.771 3.474 3.414 1.00 97.06 73 ALA A C 1
ATOM 561 O O . ALA A 1 73 ? 11.824 3.371 4.047 1.00 97.06 73 ALA A O 1
ATOM 562 N N . ALA A 1 74 ? 9.817 2.547 3.490 1.00 95.06 74 ALA A N 1
ATOM 563 C CA . ALA A 1 74 ? 9.861 1.436 4.433 1.00 95.06 74 ALA A CA 1
ATOM 564 C C . ALA A 1 74 ? 9.830 0.093 3.707 1.00 95.06 74 ALA A C 1
ATOM 566 O O . ALA A 1 74 ? 9.089 -0.093 2.744 1.00 95.06 74 ALA A O 1
ATOM 567 N N . THR A 1 75 ? 10.607 -0.874 4.202 1.00 97.38 75 THR A N 1
ATOM 568 C CA . THR A 1 75 ? 10.530 -2.268 3.749 1.00 97.38 75 THR A CA 1
ATOM 569 C C . THR A 1 75 ? 9.905 -3.124 4.839 1.00 97.38 75 THR A C 1
ATOM 571 O O . THR A 1 75 ? 10.428 -3.202 5.952 1.00 97.38 75 THR A O 1
ATOM 574 N N . SER A 1 76 ? 8.815 -3.807 4.509 1.00 95.44 76 SER A N 1
ATOM 575 C CA . SER A 1 76 ? 8.046 -4.639 5.436 1.00 95.44 76 SER A CA 1
ATOM 576 C C . SER A 1 76 ? 7.843 -6.049 4.887 1.00 95.44 76 SER A C 1
ATOM 578 O O . SER A 1 76 ? 8.048 -6.309 3.698 1.00 95.44 76 SER A O 1
ATOM 580 N N . ASP A 1 77 ? 7.474 -6.980 5.767 1.00 97.56 77 ASP A N 1
ATOM 581 C CA . ASP A 1 77 ? 6.948 -8.263 5.317 1.00 97.56 77 ASP A CA 1
ATOM 582 C C . ASP A 1 77 ? 5.586 -8.024 4.679 1.00 97.56 77 ASP A C 1
ATOM 584 O O . ASP A 1 77 ? 4.797 -7.208 5.162 1.00 97.56 77 ASP A O 1
ATOM 588 N N . ARG A 1 78 ? 5.280 -8.775 3.623 1.00 96.69 78 ARG A N 1
ATOM 589 C CA . ARG A 1 78 ? 3.979 -8.714 2.944 1.00 96.69 78 ARG A CA 1
ATOM 590 C C . ARG A 1 78 ? 2.800 -8.739 3.912 1.00 96.69 78 ARG A C 1
ATOM 592 O O . ARG A 1 78 ? 1.862 -7.967 3.753 1.00 96.69 78 ARG A O 1
ATOM 599 N N . ASP A 1 79 ? 2.841 -9.638 4.889 1.00 97.12 79 ASP A N 1
ATOM 600 C CA . ASP A 1 79 ? 1.723 -9.837 5.808 1.00 97.12 79 ASP A CA 1
ATOM 601 C C . ASP A 1 79 ? 1.555 -8.610 6.733 1.00 97.12 79 ASP A C 1
ATOM 603 O O . ASP A 1 79 ? 0.431 -8.234 7.056 1.00 97.12 79 ASP A O 1
ATOM 607 N N . ALA A 1 80 ? 2.648 -7.905 7.054 1.00 97.75 80 ALA A N 1
ATOM 608 C CA . ALA A 1 80 ? 2.615 -6.649 7.803 1.00 97.75 80 ALA A CA 1
ATOM 609 C C . ALA A 1 80 ? 2.093 -5.468 6.964 1.00 97.75 80 ALA A C 1
ATOM 611 O O . ALA A 1 80 ? 1.380 -4.612 7.485 1.00 97.75 80 ALA A O 1
ATOM 612 N N . LEU A 1 81 ? 2.407 -5.413 5.665 1.00 96.19 81 LEU A N 1
ATOM 613 C CA . LEU A 1 81 ? 1.810 -4.428 4.753 1.00 96.19 81 LEU A CA 1
ATOM 614 C C . LEU A 1 81 ? 0.296 -4.645 4.614 1.00 96.19 81 LEU A C 1
ATOM 616 O O . LEU A 1 81 ? -0.487 -3.704 4.716 1.00 96.19 81 LEU A O 1
ATOM 620 N N . ILE A 1 82 ? -0.127 -5.897 4.429 1.00 96.88 82 ILE A N 1
ATOM 621 C CA . ILE A 1 82 ? -1.545 -6.252 4.289 1.00 96.88 82 ILE A CA 1
ATOM 622 C C . ILE A 1 82 ? -2.318 -5.990 5.592 1.00 96.88 82 ILE A C 1
ATOM 624 O O . ILE A 1 82 ? -3.482 -5.598 5.534 1.00 96.88 82 ILE A O 1
ATOM 628 N N . ALA A 1 83 ? -1.699 -6.167 6.764 1.00 97.94 83 ALA A N 1
ATOM 629 C CA . ALA A 1 83 ? -2.300 -5.786 8.044 1.00 97.94 83 ALA A CA 1
ATOM 630 C C . ALA A 1 83 ? -2.564 -4.271 8.127 1.00 97.94 83 ALA A C 1
ATOM 632 O O . ALA A 1 83 ? -3.674 -3.866 8.453 1.00 97.94 83 ALA A O 1
ATOM 633 N N . GLN A 1 84 ? -1.604 -3.435 7.714 1.00 95.81 84 GLN A N 1
ATOM 634 C CA . GLN A 1 84 ? -1.797 -1.977 7.687 1.00 95.81 84 GLN A CA 1
ATOM 635 C C . GLN A 1 84 ? -2.978 -1.558 6.798 1.00 95.81 84 GLN A C 1
ATOM 637 O O . GLN A 1 84 ? -3.741 -0.661 7.152 1.00 95.81 84 GLN A O 1
ATOM 642 N N . TRP A 1 85 ? -3.172 -2.213 5.651 1.00 95.50 85 TRP A N 1
ATOM 643 C CA . TRP A 1 85 ? -4.326 -1.936 4.789 1.00 95.50 85 TRP A CA 1
ATOM 644 C C . TRP A 1 85 ? -5.648 -2.416 5.391 1.00 95.50 85 TRP A C 1
ATOM 646 O O . TRP A 1 85 ? -6.662 -1.735 5.243 1.00 95.50 85 TRP A O 1
ATOM 656 N N . GLN A 1 86 ? -5.644 -3.550 6.095 1.00 96.81 86 GLN A N 1
ATOM 657 C CA . GLN A 1 86 ? -6.811 -4.036 6.837 1.00 96.81 86 GLN A CA 1
ATOM 658 C C . GLN A 1 86 ? -7.239 -3.087 7.956 1.00 96.81 86 GLN A C 1
ATOM 660 O O . GLN A 1 86 ? -8.437 -2.977 8.197 1.00 96.81 86 GLN A O 1
ATOM 665 N N . ASP A 1 87 ? -6.298 -2.388 8.590 1.00 96.38 87 ASP A N 1
ATOM 666 C CA . ASP A 1 87 ? -6.599 -1.397 9.628 1.00 96.38 87 ASP A CA 1
ATOM 667 C C . ASP A 1 87 ? -7.089 -0.065 9.034 1.00 96.38 87 ASP A C 1
ATOM 669 O O . ASP A 1 87 ? -7.927 0.615 9.626 1.00 96.38 87 ASP A O 1
ATOM 673 N N . LEU A 1 88 ? -6.608 0.302 7.840 1.00 93.19 88 LEU A N 1
ATOM 674 C CA . LEU A 1 88 ? -6.957 1.558 7.168 1.00 93.19 88 LEU A CA 1
ATOM 675 C C . LEU A 1 88 ? -8.323 1.512 6.464 1.00 93.19 88 LEU A C 1
ATOM 677 O O . LEU A 1 88 ? -9.129 2.434 6.600 1.00 93.19 88 LEU A O 1
ATOM 681 N N . LEU A 1 89 ? -8.590 0.465 5.674 1.00 92.88 89 LEU A N 1
ATOM 682 C CA . LEU A 1 89 ? -9.767 0.426 4.797 1.00 92.88 89 LEU A CA 1
ATOM 683 C C . LEU A 1 89 ? -11.136 0.406 5.504 1.00 92.88 89 LEU A C 1
ATOM 685 O O . LEU A 1 89 ? -12.099 0.827 4.860 1.00 92.88 89 LEU A O 1
ATOM 689 N N . PRO A 1 90 ? -11.298 -0.050 6.763 1.00 92.06 90 PRO A N 1
ATOM 690 C CA . PRO A 1 90 ? -12.555 0.086 7.501 1.00 92.06 90 PRO A CA 1
ATOM 691 C C . PRO A 1 90 ? -12.983 1.536 7.750 1.00 92.06 90 PRO A C 1
ATOM 693 O O . PRO A 1 90 ? -14.153 1.766 8.034 1.00 92.06 90 PRO A O 1
ATOM 696 N N . GLY A 1 91 ? -12.077 2.513 7.603 1.00 93.69 91 GLY A N 1
ATOM 697 C CA . GLY A 1 91 ? -12.419 3.940 7.636 1.00 93.69 91 GLY A CA 1
ATOM 698 C C . GLY A 1 91 ? -13.284 4.417 6.458 1.00 93.69 91 GLY A C 1
ATOM 699 O O . GLY A 1 91 ? -13.718 5.566 6.459 1.00 93.69 91 GLY A O 1
ATOM 700 N N . PHE A 1 92 ? -13.544 3.555 5.469 1.00 95.12 92 PHE A N 1
ATOM 701 C CA . PHE A 1 92 ? -14.374 3.835 4.299 1.00 95.12 9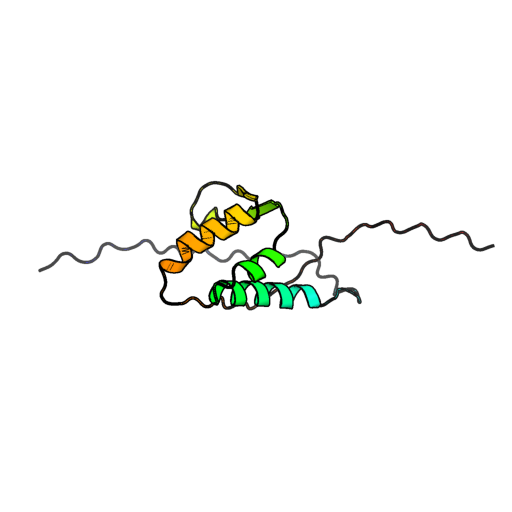2 PHE A CA 1
ATOM 702 C C . PHE A 1 92 ? -15.489 2.792 4.153 1.00 95.12 92 PHE A C 1
ATOM 704 O O . PHE A 1 92 ? -15.256 1.588 4.318 1.00 95.12 92 PHE A O 1
ATOM 711 N N . ASP A 1 93 ? -16.680 3.240 3.748 1.00 95.56 93 ASP A N 1
ATOM 712 C CA . ASP A 1 93 ? -17.796 2.340 3.425 1.00 95.56 93 ASP A CA 1
ATOM 713 C C . ASP A 1 93 ? -17.447 1.427 2.237 1.00 95.56 93 ASP A C 1
ATOM 715 O O . ASP A 1 93 ? -17.693 0.220 2.268 1.00 95.56 93 ASP A O 1
ATOM 719 N N . ALA A 1 94 ? -16.817 1.998 1.207 1.00 95.19 94 ALA A N 1
ATOM 720 C CA . ALA A 1 94 ? -16.299 1.299 0.037 1.00 95.19 94 ALA A CA 1
ATOM 721 C C . ALA A 1 94 ? -15.139 2.084 -0.594 1.00 95.19 94 ALA A C 1
ATOM 723 O O . ALA A 1 94 ? -15.063 3.308 -0.467 1.00 95.19 94 ALA A O 1
ATOM 724 N N . THR A 1 95 ? -14.267 1.386 -1.320 1.00 96.56 95 THR A N 1
ATOM 725 C CA . THR A 1 95 ? -13.201 1.993 -2.125 1.00 96.56 95 THR A CA 1
ATOM 726 C C . THR A 1 95 ? -13.278 1.527 -3.575 1.00 96.56 95 THR A C 1
ATOM 728 O O . THR A 1 95 ? -13.833 0.472 -3.883 1.00 96.56 95 THR A O 1
ATOM 731 N N . GLN A 1 96 ? -12.732 2.341 -4.475 1.00 96.06 96 GLN A N 1
ATOM 732 C CA . GLN A 1 96 ? -12.498 1.975 -5.866 1.00 96.06 96 GLN A CA 1
ATOM 733 C C . GLN A 1 96 ? -11.177 2.593 -6.320 1.00 96.06 96 GLN A C 1
ATOM 735 O O . GLN A 1 96 ? -11.065 3.814 -6.443 1.00 96.06 96 GLN A O 1
ATOM 740 N N . HIS A 1 97 ? -10.189 1.755 -6.615 1.00 94.12 97 HIS A N 1
ATOM 741 C CA . HIS A 1 97 ? -8.924 2.201 -7.190 1.00 94.12 97 HIS A CA 1
ATOM 742 C C . HIS A 1 97 ? -9.025 2.245 -8.721 1.00 94.12 97 HIS A C 1
ATOM 744 O O . HIS A 1 97 ? -8.888 1.229 -9.405 1.00 94.12 97 HIS A O 1
ATOM 750 N N . LEU A 1 98 ? -9.253 3.439 -9.273 1.00 93.81 98 LEU A N 1
ATOM 751 C CA . LEU A 1 98 ? -9.227 3.672 -10.718 1.00 93.81 98 LEU A CA 1
ATOM 752 C C . LEU A 1 98 ? -7.779 3.786 -11.205 1.00 93.81 98 LEU A C 1
ATOM 754 O O . LEU A 1 98 ? -7.084 4.747 -10.883 1.00 93.81 98 LEU A O 1
ATOM 758 N N . ILE A 1 99 ? -7.332 2.806 -11.992 1.00 88.12 99 ILE A N 1
ATOM 759 C CA . ILE A 1 99 ? -5.986 2.776 -12.576 1.00 88.12 99 ILE A CA 1
ATOM 760 C C . ILE A 1 99 ? -6.083 3.017 -14.079 1.00 88.12 99 ILE A C 1
ATOM 762 O O . ILE A 1 99 ? -6.788 2.308 -14.793 1.00 88.12 99 ILE A O 1
ATOM 766 N N . THR A 1 100 ? -5.371 4.029 -14.554 1.00 89.00 100 THR A N 1
ATOM 767 C CA . THR A 1 100 ? -5.386 4.497 -15.942 1.00 89.00 100 THR A CA 1
ATOM 768 C C . THR A 1 100 ? -4.018 5.103 -16.274 1.00 89.00 100 THR A C 1
ATOM 770 O O . THR A 1 100 ? -3.195 5.281 -15.378 1.00 89.00 100 THR A O 1
ATOM 773 N N . ASN A 1 101 ? -3.749 5.374 -17.555 1.00 90.50 101 ASN A N 1
ATOM 774 C CA . ASN A 1 101 ? -2.504 6.000 -18.023 1.00 90.50 101 ASN A CA 1
ATOM 775 C C . ASN A 1 101 ? -1.233 5.214 -17.636 1.00 90.50 101 ASN A C 1
ATOM 777 O O . ASN A 1 101 ? -0.203 5.808 -17.332 1.00 90.50 101 ASN A O 1
ATOM 781 N N . ILE A 1 102 ? -1.309 3.878 -17.630 1.00 85.50 102 ILE A N 1
ATOM 782 C CA . ILE A 1 102 ? -0.179 3.017 -17.265 1.00 85.50 102 ILE A CA 1
ATOM 783 C C . ILE A 1 102 ? 0.895 3.094 -18.355 1.00 85.50 102 ILE A C 1
ATOM 785 O O . ILE A 1 102 ? 0.628 2.785 -19.516 1.00 85.50 102 ILE A O 1
ATOM 789 N N . ILE A 1 103 ? 2.115 3.443 -17.950 1.00 88.25 103 ILE A N 1
ATOM 790 C CA . ILE A 1 103 ? 3.335 3.312 -18.748 1.00 88.25 103 ILE A CA 1
ATOM 791 C C . ILE A 1 103 ? 4.166 2.204 -18.099 1.00 88.25 103 ILE A C 1
ATOM 793 O O . ILE A 1 103 ? 4.338 2.194 -16.880 1.00 88.25 103 ILE A O 1
ATOM 797 N N . VAL A 1 104 ? 4.630 1.245 -18.900 1.00 84.31 104 VAL A N 1
ATOM 798 C CA . VAL A 1 104 ? 5.466 0.134 -18.430 1.00 84.31 104 VAL A CA 1
ATOM 799 C C . VAL A 1 104 ? 6.852 0.293 -19.027 1.00 84.31 104 VAL A C 1
ATOM 801 O O . VAL A 1 104 ? 7.013 0.247 -20.244 1.00 84.31 104 VAL A O 1
ATOM 804 N N . GLU A 1 105 ? 7.845 0.442 -18.159 1.00 85.31 105 GLU A N 1
ATOM 805 C CA . GLU A 1 105 ? 9.256 0.486 -18.527 1.00 85.31 105 GLU A CA 1
ATOM 806 C C . GLU A 1 105 ? 9.944 -0.776 -18.010 1.00 85.31 105 GLU A C 1
ATOM 808 O O . GLU A 1 105 ? 9.799 -1.163 -16.847 1.00 85.31 105 GLU A O 1
ATOM 813 N N . GLY A 1 106 ? 10.675 -1.456 -18.890 1.00 81.00 106 GLY A N 1
ATOM 814 C CA . GLY A 1 106 ? 11.482 -2.602 -18.505 1.00 81.00 106 GLY A CA 1
ATOM 815 C C . GLY A 1 106 ? 12.828 -2.138 -17.964 1.00 81.00 106 GLY A C 1
ATOM 816 O O . GLY A 1 106 ? 13.612 -1.547 -18.700 1.00 81.00 106 GLY A O 1
ATOM 817 N N . ALA A 1 107 ? 13.148 -2.481 -16.717 1.00 67.88 107 ALA A N 1
ATOM 818 C CA . ALA A 1 107 ? 14.545 -2.563 -16.309 1.00 67.88 107 ALA A CA 1
ATOM 819 C C . ALA A 1 107 ? 15.132 -3.765 -17.060 1.00 67.88 107 ALA A C 1
ATOM 821 O O . ALA A 1 107 ? 14.815 -4.908 -16.726 1.00 67.88 107 ALA A O 1
ATOM 822 N N . GLY A 1 108 ? 15.854 -3.509 -18.156 1.00 54.72 108 GLY A N 1
ATOM 823 C CA . GLY A 1 108 ? 16.414 -4.545 -19.020 1.00 54.72 108 GLY A CA 1
ATOM 824 C C . GLY A 1 108 ? 17.012 -5.679 -18.193 1.00 54.72 108 GLY A C 1
ATOM 825 O O . GLY A 1 108 ? 17.827 -5.457 -17.310 1.00 54.72 108 GLY A O 1
ATOM 826 N N . ASN A 1 109 ? 16.548 -6.899 -18.438 1.00 54.84 109 ASN A N 1
ATOM 827 C CA . ASN A 1 109 ? 17.089 -8.082 -17.798 1.00 54.84 109 ASN A CA 1
ATOM 828 C C . ASN A 1 109 ? 18.307 -8.540 -18.607 1.00 54.84 109 ASN A C 1
ATOM 830 O O . ASN A 1 109 ? 18.165 -9.264 -19.595 1.00 54.84 109 ASN A O 1
ATOM 834 N N . ASP A 1 110 ? 19.505 -8.163 -18.181 1.00 54.38 110 ASP A N 1
ATOM 835 C CA . ASP A 1 110 ? 20.784 -8.693 -18.651 1.00 54.38 110 ASP A CA 1
ATOM 836 C C . ASP A 1 110 ? 21.033 -10.130 -18.147 1.00 54.38 110 ASP A C 1
ATOM 838 O O . ASP A 1 110 ? 22.094 -10.499 -17.645 1.00 54.38 110 ASP A O 1
ATOM 842 N N . ARG A 1 111 ? 20.061 -11.022 -18.376 1.00 45.56 111 ARG A N 1
ATOM 843 C CA . ARG A 1 111 ? 20.301 -12.470 -18.413 1.00 45.56 111 ARG A CA 1
ATOM 844 C C . ARG A 1 111 ? 21.066 -12.798 -19.693 1.00 45.56 111 ARG A C 1
ATOM 846 O O . ARG A 1 111 ? 20.483 -13.151 -20.712 1.00 45.56 111 ARG A O 1
ATOM 853 N N . GLY A 1 112 ? 22.388 -12.658 -19.605 1.00 47.50 112 GLY A N 1
ATOM 854 C CA . GLY A 1 112 ? 23.396 -13.383 -20.379 1.00 47.50 112 GLY A CA 1
ATOM 855 C C . GLY A 1 112 ? 23.094 -13.599 -21.862 1.00 47.50 112 GLY A C 1
ATOM 856 O O . GLY A 1 112 ? 22.703 -14.693 -22.268 1.00 47.50 112 GLY A O 1
ATOM 857 N N . ARG A 1 113 ? 23.406 -12.605 -22.701 1.00 42.94 113 ARG A N 1
ATOM 858 C CA . ARG A 1 113 ? 23.665 -12.861 -24.123 1.00 42.94 113 ARG A CA 1
ATOM 859 C C . ARG A 1 113 ? 24.895 -13.775 -24.206 1.00 42.94 113 ARG A C 1
ATOM 861 O O . ARG A 1 113 ? 26.018 -13.303 -24.056 1.00 42.94 113 ARG A O 1
ATOM 868 N N . SER A 1 114 ? 24.698 -15.080 -24.409 1.00 46.31 114 SER A N 1
ATOM 869 C CA . SER A 1 114 ? 25.812 -15.965 -24.773 1.00 46.31 114 SER A CA 1
ATOM 870 C C . SER A 1 114 ? 26.450 -15.444 -26.067 1.00 46.31 114 SER A C 1
ATOM 872 O O . SER A 1 114 ? 25.711 -15.106 -26.999 1.00 46.31 114 SER A O 1
ATOM 874 N N . PRO A 1 115 ? 27.7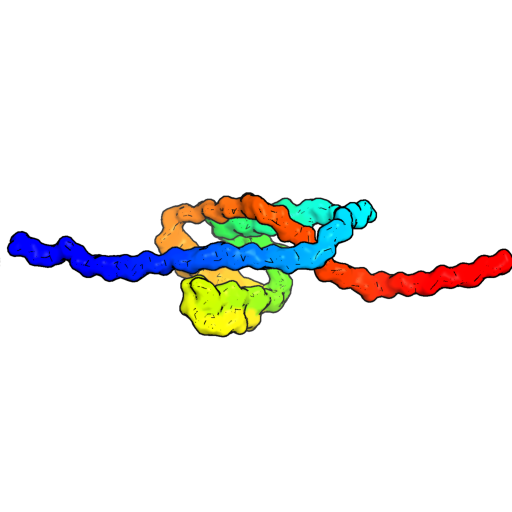88 -15.343 -26.154 1.00 50.16 115 PRO A N 1
ATOM 875 C CA . PRO A 1 115 ? 28.438 -14.943 -27.393 1.00 50.16 115 PRO A CA 1
ATOM 876 C C . PRO A 1 115 ? 28.138 -15.977 -28.493 1.00 50.16 115 PRO A C 1
ATOM 878 O O . PRO A 1 115 ? 28.066 -17.176 -28.201 1.00 50.16 115 PRO A O 1
ATOM 881 N N . PRO A 1 116 ? 27.933 -15.546 -29.752 1.00 53.34 116 PRO A N 1
ATOM 882 C CA . PRO A 1 116 ? 27.644 -16.468 -30.842 1.00 53.34 116 PRO A CA 1
ATOM 883 C C . PRO A 1 116 ? 28.819 -17.433 -31.040 1.00 53.34 116 PRO A C 1
ATOM 885 O O . PRO A 1 116 ? 29.975 -17.015 -31.105 1.00 53.34 116 PRO A O 1
ATOM 888 N N . LEU A 1 117 ? 28.517 -18.732 -31.134 1.00 53.19 117 LEU A N 1
ATOM 889 C CA . LEU A 1 117 ? 29.516 -19.758 -31.432 1.00 53.19 117 LEU A CA 1
ATOM 890 C C . LEU A 1 117 ? 30.167 -19.480 -32.800 1.00 53.19 117 LEU A C 1
ATOM 892 O O . LEU A 1 117 ? 29.461 -19.101 -33.743 1.00 53.19 117 LEU A O 1
ATOM 896 N N . PRO A 1 118 ? 31.491 -19.684 -32.940 1.00 56.56 118 PRO A N 1
ATOM 897 C CA . PRO A 1 118 ? 32.179 -19.452 -34.201 1.00 56.56 118 PRO A CA 1
ATOM 898 C C . PRO A 1 118 ? 31.654 -20.411 -35.273 1.00 56.56 118 PRO A C 1
ATOM 900 O O . PRO A 1 118 ? 31.545 -21.621 -35.053 1.00 56.56 118 PRO A O 1
ATOM 903 N N . ARG A 1 119 ? 31.326 -19.861 -36.446 1.00 60.88 119 ARG A N 1
ATOM 904 C CA . ARG A 1 119 ? 30.991 -20.661 -37.627 1.00 60.88 119 ARG A CA 1
ATOM 905 C C . ARG A 1 119 ? 32.262 -21.355 -38.121 1.00 60.88 119 ARG A C 1
ATOM 907 O O . ARG A 1 119 ? 33.287 -20.697 -38.281 1.00 60.88 119 ARG A O 1
ATOM 914 N N . ARG A 1 120 ? 32.174 -22.676 -38.285 1.00 67.19 120 ARG A N 1
ATOM 915 C CA . ARG A 1 120 ? 33.193 -23.497 -38.949 1.00 67.19 120 ARG A CA 1
ATOM 916 C C . ARG A 1 120 ? 33.222 -23.221 -40.444 1.00 67.19 120 ARG A C 1
ATOM 918 O O . ARG A 1 120 ? 32.135 -22.928 -40.990 1.00 67.19 120 ARG A O 1
#

pLDDT: mean 72.3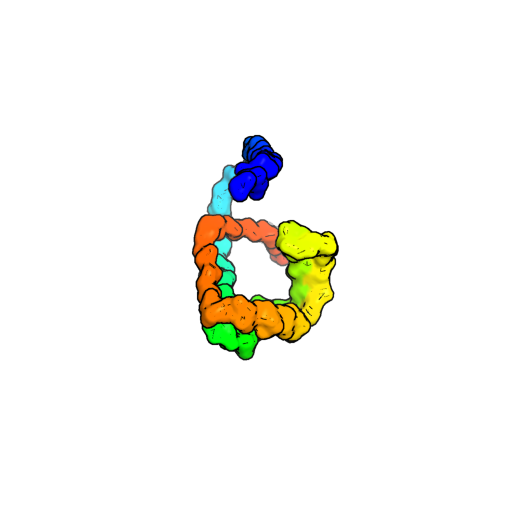9, std 24.82, range [29.88, 97.94]

Sequence (120 aa):
MDRDRADAPAFRRPHQPVEVAGADGPEPGVDPVGGADMAARNRIADLREWNRVRSYFAARVTTDYTSLFGGEAATSDRDALIAQWQDLLPGFDATQHLITNIIVEGAGNDRGRSPPLPRR

Radius of gyration: 22.14 Å; chains: 1; bounding box: 54×62×51 Å